Protein AF-A0A257X4H3-F1 (afdb_monomer_lite)

Foldseek 3Di:
DDLDLVVVVVVCVVCVVVVHWAADPPHDPVSLLVDQRTDDDDPVVVVVVVVVCCVVPVPCPPPASPNDHDD

Secondary structure (DSSP, 8-state):
----HHHHHHHHHHHHHTT------S--HHHHHHS-SSPPPPHHHHHHHHHHHHHH-TT--SSTTSSS---

pLDDT: mean 89.6, std 9.8, range [47.38, 97.75]

Radius of gyration: 13.82 Å; chains: 1; bounding box: 28×19×37 Å

Sequence (71 aa):
GPATAAAHVAVMQAAAASRGSFTLFRAPAPLRAAVPVLPEEPAALAAIGARVKAALDPHQIFNPGRMRTAA

Structure (mmCIF, N/CA/C/O backbone):
data_AF-A0A257X4H3-F1
#
_entry.id   AF-A0A257X4H3-F1
#
loop_
_atom_site.group_PDB
_atom_site.id
_atom_site.type_symbol
_atom_site.label_atom_id
_atom_site.label_alt_id
_atom_site.label_comp_id
_atom_site.label_asym_id
_atom_site.label_entity_id
_atom_site.label_seq_id
_atom_site.pdbx_PDB_ins_code
_atom_site.Cartn_x
_atom_site.Cartn_y
_atom_site.Cartn_z
_atom_site.occupancy
_atom_site.B_iso_or_equiv
_atom_site.auth_seq_id
_atom_site.auth_comp_id
_atom_site.auth_asym_id
_atom_site.auth_atom_id
_atom_site.pdbx_PDB_model_num
ATOM 1 N N . GLY A 1 1 ? 11.788 1.139 13.584 1.00 75.50 1 GLY A N 1
ATOM 2 C CA . GLY A 1 1 ? 11.509 -0.251 13.999 1.00 75.50 1 GLY A CA 1
ATOM 3 C C . GLY A 1 1 ? 12.016 -1.222 12.948 1.00 75.50 1 GLY A C 1
ATOM 4 O O . GLY A 1 1 ? 12.469 -0.757 11.905 1.00 75.50 1 GLY A O 1
ATOM 5 N N . PRO A 1 2 ? 11.969 -2.539 13.202 1.00 89.12 2 PRO A N 1
ATOM 6 C CA . PRO A 1 2 ? 12.387 -3.548 12.231 1.00 89.12 2 PRO A CA 1
ATOM 7 C C . PRO A 1 2 ? 11.467 -3.545 11.000 1.00 89.12 2 PRO A C 1
ATOM 9 O O . PRO A 1 2 ? 10.262 -3.331 11.118 1.00 89.12 2 PRO A O 1
ATOM 12 N N . ALA A 1 3 ? 12.030 -3.793 9.816 1.00 90.88 3 ALA A N 1
ATOM 13 C CA . ALA A 1 3 ? 11.282 -3.870 8.561 1.00 90.88 3 ALA A CA 1
ATOM 14 C C . ALA A 1 3 ? 10.632 -5.256 8.400 1.00 90.88 3 ALA A C 1
ATOM 16 O O . ALA A 1 3 ? 11.054 -6.060 7.571 1.00 90.88 3 ALA A O 1
ATOM 17 N N . THR A 1 4 ? 9.622 -5.546 9.221 1.00 95.19 4 THR A N 1
ATOM 18 C CA . THR A 1 4 ? 8.857 -6.802 9.186 1.00 95.19 4 THR A CA 1
ATOM 19 C C . THR A 1 4 ? 7.383 -6.542 8.889 1.00 95.19 4 THR A C 1
ATOM 21 O O . THR A 1 4 ? 6.860 -5.463 9.173 1.00 95.19 4 THR A O 1
ATOM 24 N N . ALA A 1 5 ? 6.688 -7.550 8.353 1.00 94.56 5 ALA A N 1
ATOM 25 C CA . ALA A 1 5 ? 5.249 -7.463 8.101 1.00 94.56 5 ALA A CA 1
ATOM 26 C C . ALA A 1 5 ? 4.458 -7.209 9.394 1.00 94.56 5 ALA A C 1
ATOM 28 O O . ALA A 1 5 ? 3.570 -6.365 9.412 1.00 94.56 5 ALA A O 1
ATOM 29 N N . ALA A 1 6 ? 4.838 -7.863 10.497 1.00 96.12 6 ALA A N 1
ATOM 30 C CA . ALA A 1 6 ? 4.199 -7.667 11.798 1.00 96.12 6 ALA A CA 1
ATOM 31 C C . ALA A 1 6 ? 4.326 -6.220 12.306 1.00 96.12 6 ALA A C 1
ATOM 33 O O . ALA A 1 6 ? 3.342 -5.635 12.755 1.00 96.12 6 ALA A O 1
ATOM 34 N N . ALA A 1 7 ? 5.515 -5.614 12.186 1.00 95.62 7 ALA A N 1
ATOM 35 C CA . ALA A 1 7 ? 5.714 -4.217 12.566 1.00 95.62 7 ALA A CA 1
ATOM 36 C C . ALA A 1 7 ? 4.887 -3.267 11.686 1.00 95.62 7 ALA A C 1
ATOM 38 O O . ALA A 1 7 ? 4.317 -2.302 12.189 1.00 95.62 7 ALA A O 1
ATOM 39 N N . HIS A 1 8 ? 4.781 -3.560 10.386 1.00 96.25 8 HIS A N 1
ATOM 40 C CA . HIS A 1 8 ? 3.957 -2.775 9.468 1.00 96.25 8 HIS A CA 1
ATOM 41 C C . HIS A 1 8 ? 2.464 -2.866 9.801 1.00 96.25 8 HIS A C 1
ATOM 43 O O . HIS A 1 8 ? 1.795 -1.840 9.898 1.00 96.25 8 HIS A O 1
ATOM 49 N N . VAL A 1 9 ? 1.953 -4.071 10.072 1.00 95.94 9 VAL A N 1
ATOM 50 C CA . VAL A 1 9 ? 0.564 -4.276 10.510 1.00 95.94 9 VAL A CA 1
ATOM 51 C C . VAL A 1 9 ? 0.277 -3.491 11.790 1.00 95.94 9 VAL A C 1
ATOM 53 O O . VAL A 1 9 ? -0.750 -2.824 11.865 1.00 95.94 9 VAL A O 1
ATOM 56 N N . ALA A 1 10 ? 1.189 -3.488 12.766 1.00 96.69 10 ALA A N 1
ATOM 57 C CA . ALA A 1 10 ? 1.010 -2.710 13.993 1.00 96.69 10 ALA A CA 1
ATOM 58 C C . ALA A 1 10 ? 0.861 -1.200 13.718 1.00 96.69 10 ALA A C 1
ATOM 60 O O . ALA A 1 10 ? -0.006 -0.550 14.303 1.00 96.69 10 ALA A O 1
ATOM 61 N N . VAL A 1 11 ? 1.646 -0.648 12.785 1.00 95.88 11 VAL A N 1
ATOM 62 C CA . VAL A 1 11 ? 1.518 0.756 12.353 1.00 95.88 11 VAL A CA 1
ATOM 63 C C . VAL A 1 11 ? 0.176 1.006 11.665 1.00 95.88 11 VAL A C 1
ATOM 65 O O . 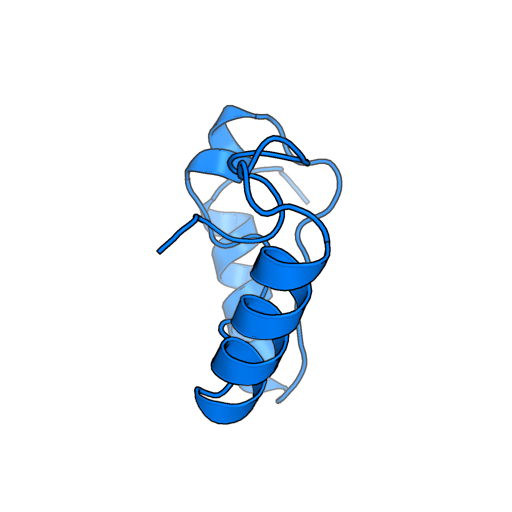VAL A 1 11 ? -0.479 2.001 11.970 1.00 95.88 11 VAL A O 1
ATOM 68 N N . MET A 1 12 ? -0.266 0.105 10.781 1.00 95.94 12 MET A N 1
ATOM 69 C CA . MET A 1 12 ? -1.570 0.222 10.116 1.00 95.94 12 MET A CA 1
ATOM 70 C C . MET A 1 12 ? -2.720 0.264 11.130 1.00 95.94 12 MET A C 1
ATOM 72 O O . MET A 1 12 ? -3.595 1.122 11.025 1.00 95.94 12 MET A O 1
ATOM 76 N N . GLN A 1 13 ? -2.699 -0.618 12.135 1.00 96.75 13 GLN A N 1
ATOM 77 C CA . GLN A 1 13 ? -3.730 -0.658 13.177 1.00 96.75 13 GLN A CA 1
ATOM 78 C C . GLN A 1 13 ? -3.721 0.608 14.044 1.00 96.75 13 GLN A C 1
ATOM 80 O O . GLN A 1 13 ? -4.778 1.172 14.320 1.00 96.75 13 GLN A O 1
ATOM 85 N N . ALA A 1 14 ? -2.540 1.106 14.424 1.00 97.44 14 ALA A N 1
ATOM 86 C CA . ALA A 1 14 ? -2.418 2.348 15.189 1.00 97.44 14 ALA A CA 1
ATOM 87 C C . ALA A 1 14 ? -2.919 3.574 14.401 1.00 97.44 14 ALA A C 1
ATOM 89 O O . ALA A 1 14 ? -3.601 4.442 14.954 1.00 97.44 14 ALA A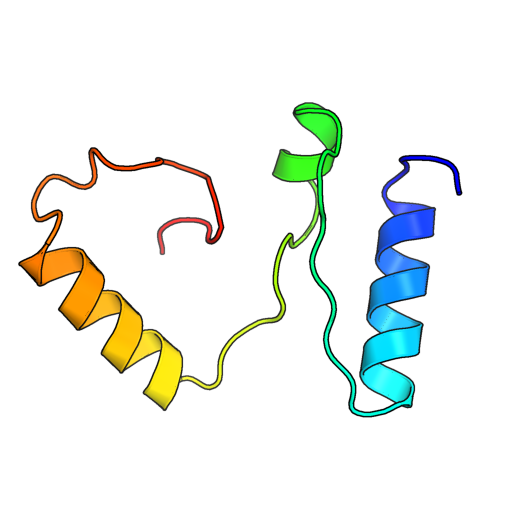 O 1
ATOM 90 N N . ALA A 1 15 ? -2.628 3.635 13.098 1.00 97.19 15 ALA A N 1
ATOM 91 C CA . ALA A 1 15 ? -3.147 4.676 12.217 1.00 97.19 15 ALA A CA 1
ATOM 92 C C . ALA A 1 15 ? -4.679 4.600 12.115 1.00 97.19 15 ALA A C 1
ATOM 94 O O . ALA A 1 15 ? -5.353 5.609 12.298 1.00 97.19 15 ALA A O 1
ATOM 95 N N . ALA A 1 16 ? -5.246 3.406 11.920 1.00 95.12 16 ALA A N 1
ATOM 96 C CA . ALA A 1 16 ? -6.695 3.224 11.846 1.00 95.12 16 ALA A CA 1
ATOM 97 C C . ALA A 1 16 ? -7.402 3.631 13.151 1.00 95.12 16 ALA A C 1
ATOM 99 O O . ALA A 1 16 ? -8.373 4.389 13.119 1.00 95.12 16 ALA A O 1
ATOM 100 N N . ALA A 1 17 ? -6.880 3.204 14.306 1.00 97.75 17 ALA A N 1
ATOM 101 C CA . ALA A 1 17 ? -7.435 3.538 15.619 1.00 97.75 17 ALA A CA 1
ATOM 102 C C . ALA A 1 17 ? -7.439 5.051 15.906 1.00 97.75 17 ALA A C 1
ATOM 104 O O . ALA A 1 17 ? -8.322 5.551 16.600 1.00 97.75 17 ALA A O 1
ATOM 105 N N . SER A 1 18 ? -6.481 5.790 15.341 1.00 97.50 18 SER A N 1
ATOM 106 C CA . SER A 1 18 ? -6.380 7.248 15.471 1.00 97.50 18 SER A CA 1
ATOM 107 C C . SER A 1 18 ? -7.104 8.025 14.365 1.00 97.50 18 SER A C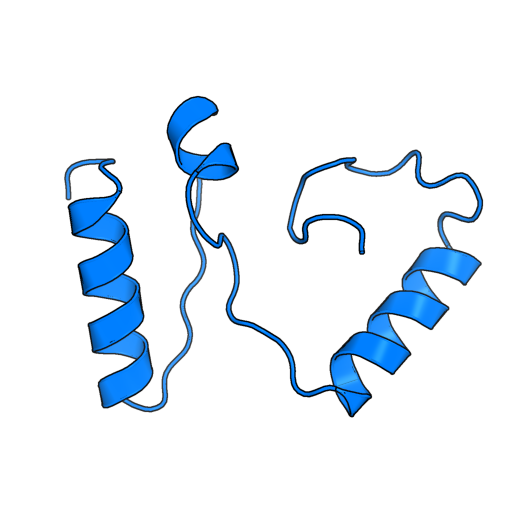 1
ATOM 109 O O . SER A 1 18 ? -7.024 9.252 14.341 1.00 97.50 18 SER A O 1
ATOM 111 N N . ARG A 1 19 ? -7.820 7.341 13.454 1.00 95.25 19 ARG A N 1
ATOM 112 C CA . ARG A 1 19 ? -8.385 7.931 12.221 1.00 95.25 19 ARG A CA 1
ATOM 113 C C . ARG A 1 19 ? -7.322 8.649 11.373 1.00 95.25 19 ARG A C 1
ATOM 115 O O . ARG A 1 19 ? -7.614 9.624 10.685 1.00 95.25 19 ARG A O 1
ATOM 122 N N . GLY A 1 20 ? -6.083 8.176 11.463 1.00 94.62 20 GLY A N 1
ATOM 123 C CA . GLY A 1 20 ? -4.939 8.637 10.696 1.00 94.62 20 GLY A CA 1
ATOM 124 C C . GLY A 1 20 ? -4.733 7.836 9.411 1.00 94.62 20 GLY A C 1
ATOM 125 O O . GLY A 1 20 ? -5.560 7.025 8.999 1.00 94.62 20 GLY A O 1
ATOM 126 N N . SER A 1 21 ? -3.587 8.065 8.777 1.00 95.12 21 SER A N 1
ATOM 127 C CA . SER A 1 21 ? -3.159 7.374 7.560 1.00 95.12 21 SER A CA 1
ATOM 128 C C . SER A 1 21 ? -1.752 6.810 7.742 1.00 95.12 21 SER A C 1
ATOM 130 O O . SER A 1 21 ? -1.025 7.205 8.655 1.00 95.12 21 SER A O 1
ATOM 132 N N . PHE A 1 22 ? -1.360 5.885 6.872 1.00 94.88 22 PHE A N 1
ATOM 133 C CA . PHE A 1 22 ? -0.021 5.311 6.858 1.00 94.88 22 PHE A CA 1
ATOM 134 C C . PHE A 1 22 ? 0.566 5.340 5.448 1.00 94.88 22 PHE A C 1
ATOM 136 O O . PHE A 1 22 ? -0.138 5.372 4.441 1.00 94.88 22 PHE A O 1
ATOM 143 N N . THR A 1 23 ? 1.890 5.309 5.358 1.00 94.31 23 THR A N 1
ATOM 144 C CA . THR A 1 23 ? 2.584 5.099 4.087 1.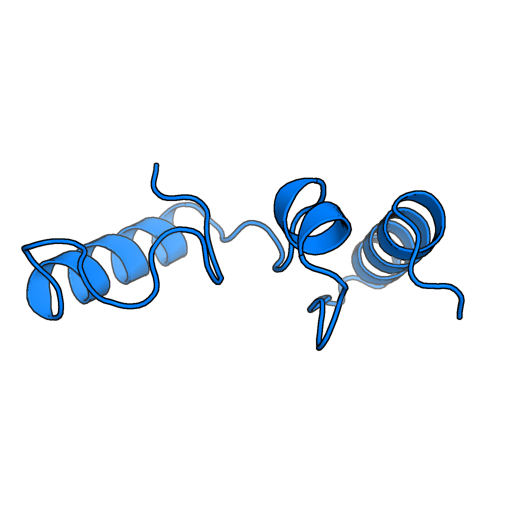00 94.31 23 THR A CA 1
ATOM 145 C C . THR A 1 23 ? 3.877 4.348 4.348 1.00 94.31 23 THR A C 1
ATOM 147 O O . THR A 1 23 ? 4.698 4.771 5.164 1.00 94.31 23 THR A O 1
ATOM 150 N N . LEU A 1 24 ? 4.068 3.227 3.654 1.00 92.69 24 LEU A N 1
ATOM 151 C CA . LEU A 1 24 ? 5.295 2.449 3.748 1.00 92.69 24 LEU A CA 1
ATOM 152 C C . LEU A 1 24 ? 6.385 3.071 2.873 1.00 92.69 24 LEU A C 1
ATOM 154 O O . LEU A 1 24 ? 6.355 2.972 1.646 1.00 92.69 24 LEU A O 1
ATOM 158 N N . PHE A 1 25 ? 7.395 3.657 3.509 1.00 90.62 25 PHE A N 1
ATOM 159 C CA . PHE A 1 25 ? 8.560 4.209 2.823 1.00 90.62 25 PHE A CA 1
ATOM 160 C C . PHE A 1 25 ? 9.784 3.296 2.947 1.00 90.62 25 PHE A C 1
ATOM 162 O O . PHE A 1 25 ? 10.082 2.771 4.015 1.00 90.62 25 PHE A O 1
ATOM 169 N N . ARG A 1 26 ? 10.530 3.153 1.840 1.00 89.25 26 ARG A N 1
ATOM 170 C CA . ARG A 1 26 ? 11.872 2.530 1.781 1.00 89.25 26 ARG A CA 1
ATOM 171 C C . ARG A 1 26 ? 11.973 1.093 2.338 1.00 89.25 26 ARG A C 1
ATOM 173 O O . ARG A 1 26 ? 13.037 0.688 2.792 1.00 89.25 26 ARG A O 1
ATOM 180 N N . ALA A 1 27 ? 10.904 0.300 2.264 1.00 89.81 27 ALA A N 1
ATOM 181 C CA . ALA A 1 27 ? 10.937 -1.108 2.664 1.00 89.81 27 ALA A CA 1
ATOM 182 C C . ALA A 1 27 ? 11.660 -2.020 1.641 1.00 89.81 27 ALA A C 1
ATOM 184 O O . ALA A 1 27 ? 11.609 -1.748 0.429 1.00 89.81 27 ALA A O 1
ATOM 185 N N . PRO A 1 28 ? 12.283 -3.131 2.097 1.00 91.62 28 PRO A N 1
ATOM 186 C CA . PRO A 1 28 ? 12.819 -4.169 1.217 1.00 91.62 28 PRO A CA 1
ATOM 187 C C . PRO A 1 28 ? 11.773 -4.667 0.214 1.00 91.62 28 PRO A C 1
ATOM 189 O O . PRO A 1 28 ? 10.582 -4.706 0.522 1.00 91.62 28 PRO A O 1
ATOM 192 N N . ALA A 1 29 ? 12.209 -5.065 -0.986 1.00 88.00 29 ALA A N 1
ATOM 193 C CA . ALA A 1 29 ? 11.304 -5.514 -2.048 1.00 88.00 29 ALA A CA 1
ATOM 194 C C . ALA A 1 29 ? 10.340 -6.642 -1.616 1.00 88.00 29 ALA A C 1
ATOM 196 O O . ALA A 1 29 ? 9.146 -6.486 -1.876 1.00 88.00 29 ALA A O 1
ATOM 197 N N . PRO A 1 30 ? 10.784 -7.693 -0.890 1.00 89.00 30 PRO A N 1
ATOM 198 C CA . PRO A 1 30 ? 9.876 -8.740 -0.419 1.00 89.00 30 PRO A CA 1
ATOM 199 C C . PRO A 1 30 ? 8.789 -8.211 0.516 1.00 89.00 30 PRO A C 1
ATOM 201 O O . PRO A 1 30 ? 7.631 -8.593 0.400 1.00 89.00 30 PRO A O 1
ATOM 204 N N . LEU A 1 31 ? 9.140 -7.277 1.407 1.00 90.69 31 LEU A N 1
ATOM 205 C CA . LEU A 1 31 ? 8.168 -6.677 2.316 1.00 90.69 31 LEU A CA 1
ATOM 206 C C . LEU A 1 31 ? 7.157 -5.824 1.548 1.00 90.69 31 LEU A C 1
ATOM 208 O O . LEU A 1 31 ? 5.961 -5.982 1.751 1.00 90.69 31 LEU A O 1
ATOM 212 N N . ARG A 1 32 ? 7.618 -4.961 0.632 1.00 89.00 32 ARG A N 1
ATOM 213 C CA . ARG A 1 32 ? 6.727 -4.101 -0.170 1.00 89.00 32 ARG A CA 1
ATOM 214 C C . ARG A 1 32 ? 5.735 -4.883 -1.027 1.00 89.00 32 ARG A C 1
ATOM 216 O O . ARG A 1 32 ? 4.672 -4.352 -1.309 1.00 89.00 32 ARG A O 1
ATOM 223 N N . ALA A 1 33 ? 6.093 -6.088 -1.463 1.00 86.25 33 ALA A N 1
ATOM 224 C CA . ALA A 1 33 ? 5.197 -6.955 -2.223 1.00 86.25 33 ALA A CA 1
ATOM 225 C C . ALA A 1 33 ? 4.173 -7.682 -1.333 1.00 86.25 33 ALA A C 1
ATOM 227 O O . ALA A 1 33 ? 3.116 -8.068 -1.818 1.00 86.25 33 ALA A O 1
ATOM 228 N N . ALA A 1 34 ? 4.482 -7.871 -0.047 1.00 89.38 34 ALA A N 1
ATOM 229 C CA . ALA A 1 34 ? 3.683 -8.675 0.874 1.00 89.38 34 ALA A CA 1
ATOM 230 C C . ALA A 1 34 ? 2.660 -7.874 1.695 1.00 89.38 34 ALA A C 1
ATOM 232 O O . ALA A 1 34 ? 1.772 -8.475 2.296 1.00 89.38 34 ALA A O 1
ATOM 233 N N . VAL A 1 35 ? 2.789 -6.544 1.779 1.00 91.25 35 VAL A N 1
ATOM 234 C CA . VAL A 1 35 ? 1.923 -5.709 2.629 1.00 91.25 35 VAL A CA 1
ATOM 235 C C . VAL A 1 35 ? 1.395 -4.472 1.896 1.00 91.25 35 VAL A C 1
ATOM 237 O O . VAL A 1 35 ? 2.076 -3.956 1.007 1.00 91.25 35 VAL A O 1
ATOM 240 N N . PRO A 1 36 ? 0.226 -3.930 2.293 1.00 91.06 36 PRO A N 1
ATOM 241 C CA . PRO A 1 36 ? -0.285 -2.681 1.733 1.00 91.06 36 PRO A CA 1
ATOM 242 C C . PRO A 1 36 ? 0.679 -1.519 1.978 1.00 91.06 36 PRO A C 1
ATOM 244 O O . PRO A 1 36 ? 1.057 -1.248 3.116 1.00 91.06 36 PRO A O 1
ATOM 247 N N . VAL A 1 37 ? 1.075 -0.806 0.922 1.00 91.81 37 VAL A N 1
ATOM 248 C CA . VAL A 1 37 ? 1.994 0.344 1.032 1.00 91.81 37 VAL A CA 1
ATOM 249 C C . VAL A 1 37 ? 1.278 1.665 1.325 1.00 91.81 37 VAL A C 1
ATOM 251 O O . VAL A 1 37 ? 1.881 2.573 1.894 1.00 91.81 37 VAL A O 1
ATOM 254 N N . LEU A 1 38 ? 0.003 1.755 0.952 1.00 92.12 38 LEU A N 1
ATOM 255 C CA . LEU A 1 38 ? -0.912 2.876 1.161 1.00 92.12 38 LEU A CA 1
ATOM 256 C C . LEU A 1 38 ? -2.238 2.324 1.709 1.00 92.12 38 LEU A C 1
ATOM 258 O O . LEU A 1 38 ? -2.531 1.145 1.479 1.00 92.12 38 LEU A O 1
ATOM 262 N N . PRO A 1 39 ? -3.044 3.139 2.409 1.00 92.06 39 PRO A N 1
ATOM 263 C CA . PRO A 1 39 ? -4.405 2.761 2.760 1.00 92.06 39 PRO A CA 1
ATOM 264 C C . PRO A 1 39 ? -5.263 2.576 1.506 1.00 92.06 39 PRO A C 1
ATOM 266 O O . PRO A 1 39 ? -4.999 3.166 0.453 1.00 92.06 39 PRO A O 1
ATOM 269 N N . GLU A 1 40 ? -6.314 1.775 1.647 1.00 88.50 40 GLU A N 1
ATOM 270 C CA . GLU A 1 40 ? -7.347 1.653 0.627 1.00 88.50 40 GLU A CA 1
ATOM 271 C C . GLU A 1 40 ? -8.087 2.987 0.467 1.00 88.50 40 GLU A C 1
ATOM 273 O O . GLU A 1 40 ? -8.430 3.654 1.447 1.00 88.50 40 GLU A O 1
ATOM 278 N N . GLU A 1 41 ? -8.298 3.403 -0.780 1.00 89.44 41 GLU A N 1
ATOM 279 C CA . GLU A 1 41 ? -9.050 4.618 -1.073 1.00 89.44 41 GLU A CA 1
ATOM 280 C C . GLU A 1 41 ? -10.554 4.335 -1.079 1.00 89.44 41 GLU A C 1
ATOM 282 O O . GLU A 1 41 ? -10.980 3.277 -1.544 1.00 89.44 41 GLU A O 1
ATOM 287 N N . PRO A 1 42 ? -11.389 5.308 -0.677 1.00 92.19 42 PRO A N 1
ATOM 288 C CA . PRO A 1 42 ? -12.817 5.239 -0.943 1.00 92.19 42 PRO A CA 1
ATOM 289 C C . PRO A 1 42 ? -13.083 5.031 -2.438 1.00 92.19 42 PRO A C 1
ATOM 291 O O . PRO A 1 42 ? -12.426 5.653 -3.279 1.00 92.19 42 PRO A O 1
ATOM 294 N N . ALA A 1 43 ? -14.093 4.225 -2.773 1.00 92.38 43 ALA A N 1
ATOM 295 C CA . ALA A 1 43 ? -14.376 3.806 -4.150 1.00 92.38 43 ALA A CA 1
ATOM 296 C C . ALA A 1 43 ? -14.453 4.972 -5.158 1.00 92.38 43 ALA A C 1
ATOM 298 O O . ALA A 1 43 ? -13.940 4.874 -6.272 1.00 92.38 43 ALA A O 1
ATOM 299 N N . ALA A 1 44 ? -15.035 6.108 -4.758 1.00 95.44 44 ALA A N 1
ATOM 300 C CA . ALA A 1 44 ? -15.112 7.296 -5.607 1.00 95.44 44 AL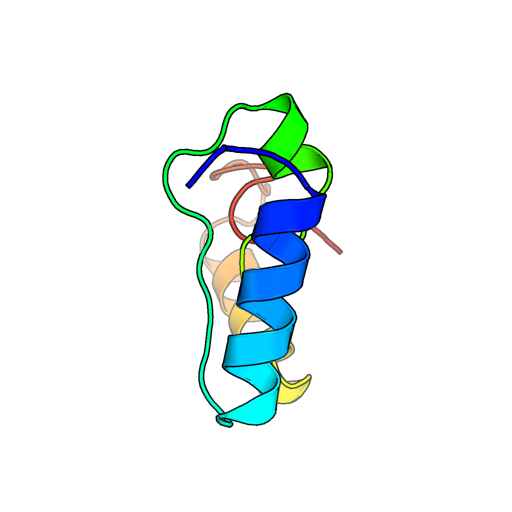A A CA 1
ATOM 301 C C . ALA A 1 44 ? -13.727 7.887 -5.939 1.00 95.44 44 ALA A C 1
ATOM 303 O O . ALA A 1 44 ? -13.475 8.273 -7.082 1.00 95.44 44 ALA A O 1
ATOM 304 N N . LEU A 1 45 ? -12.814 7.933 -4.962 1.00 93.06 45 LEU A N 1
ATOM 305 C CA . LEU A 1 45 ? -11.456 8.440 -5.159 1.00 93.06 45 LEU A CA 1
ATOM 306 C C . LEU A 1 45 ? -10.624 7.470 -6.003 1.00 93.06 45 LEU A C 1
ATOM 308 O O . LEU A 1 45 ? -9.960 7.905 -6.944 1.00 93.06 45 LEU A O 1
ATOM 312 N N . ALA A 1 46 ? -10.752 6.166 -5.747 1.00 91.50 46 ALA A N 1
ATOM 313 C CA . ALA A 1 46 ? -10.117 5.130 -6.557 1.00 91.50 46 ALA A CA 1
ATOM 314 C C . ALA A 1 46 ? -10.544 5.226 -8.035 1.00 91.50 46 ALA A C 1
ATOM 316 O O . ALA A 1 46 ? -9.701 5.177 -8.932 1.00 91.50 46 ALA A O 1
ATOM 317 N N . ALA A 1 47 ? -11.835 5.461 -8.306 1.00 93.69 47 ALA A N 1
ATOM 318 C CA . ALA A 1 47 ? -12.353 5.646 -9.662 1.00 93.69 47 ALA A CA 1
ATOM 319 C C . ALA A 1 47 ? -11.802 6.911 -10.349 1.00 93.69 47 ALA A C 1
ATOM 321 O O . ALA A 1 47 ? -11.520 6.905 -11.550 1.00 93.69 47 ALA A O 1
ATOM 322 N N . ILE A 1 48 ? -11.613 8.011 -9.613 1.00 95.44 48 ILE A N 1
ATOM 323 C CA . ILE A 1 48 ? -10.927 9.202 -10.138 1.00 95.44 48 ILE A CA 1
ATOM 324 C C . ILE A 1 48 ? -9.473 8.859 -10.483 1.00 95.44 48 ILE A C 1
ATOM 326 O O . ILE A 1 48 ? -9.040 9.128 -11.604 1.00 95.44 48 ILE A O 1
ATOM 330 N N . GLY A 1 49 ? -8.748 8.223 -9.561 1.00 90.88 49 GLY A N 1
ATOM 331 C CA . GLY A 1 49 ? -7.354 7.830 -9.751 1.00 90.88 49 GLY A CA 1
ATOM 332 C C . GLY A 1 49 ? -7.153 6.909 -10.956 1.00 90.88 49 GLY A C 1
ATOM 333 O O . GLY A 1 49 ? -6.240 7.136 -11.748 1.00 90.88 49 GLY A O 1
ATOM 334 N N . ALA A 1 50 ? -8.038 5.929 -11.151 1.00 90.06 50 ALA A N 1
ATOM 335 C CA . ALA A 1 50 ? -8.001 5.023 -12.297 1.00 90.06 50 ALA A CA 1
ATOM 336 C C . ALA A 1 50 ? -8.162 5.765 -13.634 1.00 90.06 50 ALA A C 1
ATOM 338 O O . ALA A 1 50 ? -7.406 5.513 -14.569 1.00 90.06 50 ALA A O 1
ATOM 339 N N . ARG A 1 51 ? -9.083 6.737 -13.719 1.00 95.00 51 ARG A N 1
ATOM 340 C CA . ARG A 1 51 ? -9.267 7.560 -14.930 1.00 95.00 51 ARG A CA 1
ATOM 341 C C . ARG A 1 51 ? -8.044 8.423 -15.231 1.00 95.00 51 ARG A C 1
ATOM 343 O O . ARG A 1 51 ? -7.618 8.494 -16.379 1.00 95.00 51 ARG A O 1
ATOM 350 N N . VAL A 1 52 ? -7.452 9.035 -14.204 1.00 94.25 52 VAL A N 1
ATOM 351 C CA . VAL A 1 52 ? -6.208 9.810 -14.348 1.00 94.25 52 VAL A CA 1
ATOM 352 C C . VAL A 1 52 ? -5.062 8.908 -14.811 1.00 94.25 52 VAL A C 1
ATOM 354 O O . VAL A 1 52 ? -4.332 9.267 -15.732 1.00 94.25 52 VAL A O 1
ATOM 357 N N . LYS A 1 53 ? -4.925 7.713 -14.223 1.00 90.50 53 LYS A N 1
ATOM 358 C CA . LYS A 1 53 ? -3.908 6.730 -14.612 1.00 90.50 53 LYS A CA 1
ATOM 359 C C . LYS A 1 53 ? -4.088 6.278 -16.060 1.00 90.50 53 LYS A C 1
ATOM 361 O O . LYS A 1 53 ? -3.106 6.261 -16.786 1.00 90.50 53 LYS A O 1
ATOM 366 N N . ALA A 1 54 ? -5.314 5.989 -16.493 1.00 92.94 54 ALA A N 1
ATOM 367 C CA . ALA A 1 54 ? -5.602 5.599 -17.873 1.00 92.94 54 ALA A CA 1
ATOM 368 C C . ALA A 1 54 ? -5.293 6.718 -18.884 1.00 92.94 54 ALA A C 1
ATOM 370 O O . ALA A 1 54 ? -4.796 6.437 -19.970 1.00 92.94 54 ALA A O 1
ATOM 371 N N . ALA A 1 55 ? -5.545 7.981 -18.524 1.00 96.25 55 ALA A N 1
ATOM 372 C CA . ALA A 1 55 ? -5.247 9.126 -19.385 1.00 96.25 55 ALA A CA 1
ATOM 373 C C . ALA A 1 55 ? -3.738 9.403 -19.521 1.00 96.25 55 ALA A C 1
ATOM 375 O O . ALA A 1 55 ? -3.283 9.800 -20.590 1.00 96.25 55 ALA A O 1
ATOM 376 N N . LEU A 1 56 ? -2.966 9.214 -18.444 1.00 95.12 56 LEU A N 1
ATOM 377 C CA . LEU A 1 56 ? -1.531 9.532 -18.406 1.00 95.12 56 LEU A CA 1
ATOM 378 C C . LEU A 1 56 ? -0.620 8.344 -18.736 1.00 95.12 56 LEU A C 1
ATOM 380 O O . LEU A 1 56 ? 0.531 8.542 -19.116 1.00 95.12 56 LEU A O 1
ATOM 384 N N . ASP A 1 57 ? -1.105 7.122 -18.549 1.00 94.06 57 ASP A N 1
ATOM 385 C CA . ASP A 1 57 ? -0.360 5.883 -18.754 1.00 94.06 57 ASP A CA 1
ATOM 386 C C . ASP A 1 57 ? -1.274 4.791 -19.339 1.00 94.06 57 ASP A C 1
ATOM 388 O O . ASP A 1 57 ? -1.576 3.793 -18.673 1.00 94.06 57 ASP A O 1
ATOM 392 N N . PRO A 1 58 ? -1.740 4.969 -20.590 1.00 92.81 58 PRO A N 1
ATOM 393 C CA . PRO A 1 58 ? -2.671 4.041 -21.235 1.00 92.81 58 PRO A CA 1
ATOM 394 C C . PRO A 1 58 ? -2.086 2.633 -21.418 1.00 92.81 58 PRO A C 1
ATOM 396 O O . PRO A 1 58 ? -2.832 1.663 -21.521 1.00 92.81 58 PRO A O 1
ATOM 399 N N . HIS A 1 59 ? -0.757 2.510 -21.429 1.00 92.69 59 HIS A N 1
ATOM 400 C CA . HIS A 1 59 ? -0.046 1.239 -21.571 1.00 92.69 59 HIS A CA 1
ATOM 401 C C . HIS A 1 59 ? 0.431 0.650 -20.235 1.00 92.69 59 HIS A C 1
ATOM 403 O O . HIS A 1 59 ? 1.094 -0.384 -20.235 1.00 92.69 59 HIS A O 1
ATOM 409 N N . GLN A 1 60 ? 0.098 1.284 -19.105 1.00 88.44 60 GLN A N 1
ATOM 410 C CA . GLN A 1 60 ? 0.462 0.843 -17.753 1.00 88.44 60 GLN A CA 1
ATOM 411 C C . GLN A 1 60 ? 1.975 0.626 -17.536 1.00 88.44 60 GLN A C 1
ATOM 413 O O . GLN A 1 60 ? 2.394 -0.223 -16.746 1.00 88.44 60 GLN A O 1
ATOM 418 N N . ILE A 1 61 ? 2.818 1.399 -18.223 1.00 92.12 61 ILE A N 1
ATOM 419 C CA . ILE A 1 61 ? 4.280 1.273 -18.174 1.00 92.12 61 ILE A CA 1
ATOM 420 C C . ILE A 1 61 ? 4.899 2.013 -16.983 1.00 92.12 61 ILE A C 1
ATOM 422 O O . ILE A 1 61 ? 6.024 1.716 -16.571 1.00 92.12 61 ILE A O 1
ATOM 426 N N . PHE A 1 62 ? 4.196 2.982 -16.396 1.00 89.69 62 PHE A N 1
ATOM 427 C CA . PHE A 1 62 ? 4.728 3.772 -15.294 1.00 89.69 62 PHE A CA 1
ATOM 428 C C . PHE A 1 62 ? 4.532 3.061 -13.962 1.00 89.69 62 PHE A C 1
ATOM 430 O O . PHE A 1 62 ? 3.415 2.953 -13.448 1.00 89.69 62 PHE A O 1
ATOM 437 N N . ASN A 1 63 ? 5.660 2.713 -13.338 1.00 83.00 63 A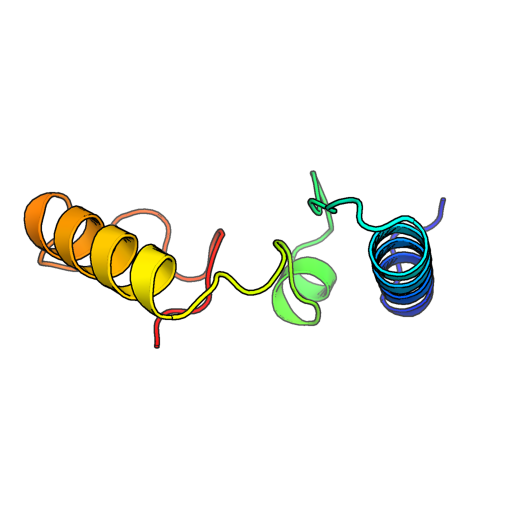SN A N 1
ATOM 438 C CA . ASN A 1 63 ? 5.732 2.196 -11.972 1.00 83.00 63 ASN A CA 1
ATOM 439 C C . ASN A 1 63 ? 4.851 0.947 -11.725 1.00 83.00 63 ASN A C 1
ATOM 441 O O . ASN A 1 63 ? 4.103 0.934 -10.742 1.00 83.00 63 ASN A O 1
ATOM 445 N N . PRO A 1 64 ? 4.940 -0.103 -12.567 1.00 80.50 64 PRO A N 1
ATOM 446 C CA . PRO A 1 64 ? 4.151 -1.318 -12.384 1.00 80.50 64 PRO A CA 1
ATOM 447 C C . PRO A 1 64 ? 4.418 -1.932 -11.004 1.00 80.50 64 PRO A C 1
ATOM 449 O O . PRO A 1 64 ? 5.562 -2.007 -10.546 1.00 80.50 64 PRO A O 1
ATOM 452 N N . GLY A 1 65 ? 3.347 -2.316 -10.307 1.00 74.44 65 GLY A N 1
ATOM 453 C CA . GLY A 1 65 ? 3.425 -2.905 -8.966 1.00 74.44 65 GLY A CA 1
ATOM 454 C C . GLY A 1 65 ? 3.906 -1.953 -7.860 1.00 74.44 65 GLY A C 1
ATOM 455 O O . GLY A 1 65 ? 4.284 -2.414 -6.782 1.00 74.44 65 GLY A O 1
ATOM 456 N N . ARG A 1 66 ? 3.929 -0.631 -8.088 1.00 76.12 66 ARG A N 1
ATOM 457 C CA . ARG A 1 66 ? 4.239 0.370 -7.051 1.00 76.12 66 ARG A CA 1
ATOM 458 C C . ARG A 1 66 ? 3.007 1.204 -6.715 1.00 76.12 66 ARG A C 1
ATOM 460 O O . ARG A 1 66 ? 2.179 1.479 -7.571 1.00 76.12 66 ARG A O 1
ATOM 467 N N . MET A 1 67 ? 2.965 1.694 -5.473 1.00 76.31 67 MET A N 1
ATOM 468 C CA . MET A 1 67 ? 1.909 2.534 -4.879 1.00 76.31 67 MET A CA 1
ATOM 469 C C . MET A 1 67 ? 0.537 1.861 -4.759 1.00 76.31 67 MET A C 1
ATOM 471 O O . MET A 1 67 ? -0.033 1.872 -3.675 1.00 76.31 67 MET A O 1
ATOM 475 N N . ARG A 1 68 ? 0.030 1.241 -5.823 1.00 72.38 68 ARG A N 1
ATOM 476 C CA . ARG A 1 68 ? -1.157 0.385 -5.813 1.00 72.38 68 ARG A CA 1
ATOM 477 C C . ARG A 1 68 ? -0.875 -0.846 -6.659 1.00 72.38 68 ARG A C 1
ATOM 479 O O . ARG A 1 68 ? -0.245 -0.741 -7.711 1.00 72.38 68 ARG A O 1
ATOM 486 N N . THR A 1 69 ? -1.314 -2.010 -6.201 1.00 56.78 69 THR A N 1
ATOM 487 C CA . THR A 1 69 ? -1.475 -3.157 -7.094 1.00 56.78 69 THR A CA 1
ATOM 488 C C . THR A 1 69 ? -2.475 -2.753 -8.172 1.00 56.78 69 THR A C 1
ATOM 490 O O . THR A 1 69 ? -3.509 -2.164 -7.855 1.00 56.78 69 THR A O 1
ATOM 493 N N . ALA A 1 70 ? -2.130 -2.977 -9.443 1.00 49.94 70 ALA A N 1
ATOM 494 C CA . ALA A 1 70 ? -3.105 -2.828 -10.515 1.00 49.94 70 ALA A CA 1
ATOM 495 C C . ALA A 1 70 ? -4.293 -3.748 -10.193 1.00 49.94 70 ALA A C 1
ATOM 497 O O . ALA A 1 70 ? -4.069 -4.877 -9.749 1.00 49.94 70 ALA A O 1
ATOM 498 N N . ALA A 1 71 ? -5.510 -3.214 -10.315 1.00 47.38 71 ALA A N 1
ATOM 499 C CA . ALA A 1 71 ? -6.728 -4.014 -10.234 1.00 47.38 71 ALA A CA 1
ATOM 500 C C . ALA A 1 71 ? -6.784 -5.002 -11.403 1.00 47.38 71 ALA A C 1
ATOM 502 O O . ALA A 1 71 ? -6.320 -4.615 -12.503 1.00 47.38 71 ALA A O 1
#